Protein AF-A0AA40JJH5-F1 (afdb_monomer)

Radius of gyration: 22.54 Å; Cα contacts (8 Å, |Δi|>4): 89; chains: 1; bounding box: 48×77×44 Å

Mean predicted aligned error: 14.58 Å

Solvent-accessible surface area (backbone atoms only — not comparable to full-atom values): 5845 Å² total; per-residue (Å²): 139,73,96,77,82,82,63,75,76,63,54,76,77,57,54,66,32,29,18,79,74,79,65,39,37,84,88,46,64,58,60,44,102,82,72,45,66,43,48,79,75,43,73,40,52,92,78,26,33,29,31,30,56,84,31,54,86,50,43,66,60,48,51,64,73,65,50,66,98,77,71,80,80,79,83,69,90,74,78,69,83,75,90,81,76,95,75,135

Structure (mmCIF, N/CA/C/O backbone):
data_AF-A0AA40JJH5-F1
#
_entry.id   AF-A0AA40JJH5-F1
#
loop_
_atom_site.group_PDB
_atom_site.id
_atom_site.type_symbol
_atom_site.label_atom_id
_atom_site.label_alt_id
_atom_site.label_comp_id
_atom_site.label_asym_id
_atom_site.label_entity_id
_atom_site.label_seq_id
_atom_site.pdbx_PDB_ins_code
_atom_site.Cartn_x
_atom_site.Cartn_y
_atom_site.Cartn_z
_atom_site.occupancy
_atom_site.B_iso_or_equiv
_atom_site.auth_seq_id
_atom_site.auth_comp_id
_atom_site.auth_asym_id
_atom_site.auth_atom_id
_atom_site.pdbx_PDB_model_num
ATOM 1 N N . MET A 1 1 ? -9.352 -35.950 3.501 1.00 42.38 1 MET A N 1
ATOM 2 C CA . MET A 1 1 ? -9.597 -34.834 2.562 1.00 42.38 1 MET A CA 1
ATOM 3 C C . MET A 1 1 ? -10.093 -33.647 3.394 1.00 42.38 1 MET A C 1
ATOM 5 O O . MET A 1 1 ? -11.283 -33.414 3.490 1.00 42.38 1 MET A O 1
ATOM 9 N N . THR A 1 2 ? -9.276 -33.228 4.359 1.00 42.56 2 THR A N 1
ATOM 10 C CA . THR A 1 2 ? -8.494 -31.973 4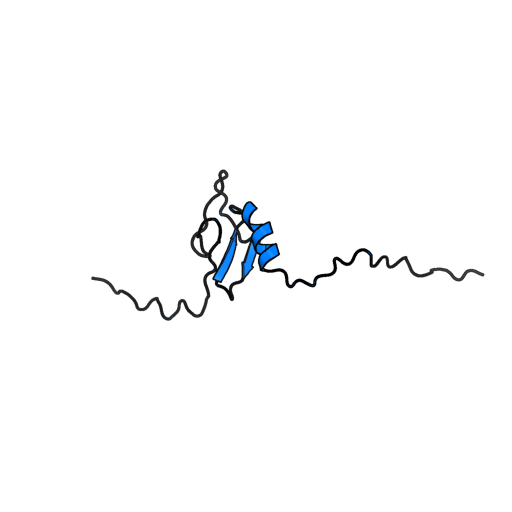.370 1.00 42.56 2 THR A CA 1
ATOM 11 C C . THR A 1 2 ? -9.325 -30.837 4.958 1.00 42.56 2 THR A C 1
ATOM 13 O O . THR A 1 2 ? -10.269 -30.358 4.339 1.00 42.56 2 THR A O 1
ATOM 16 N N . ALA A 1 3 ? -8.967 -30.473 6.191 1.00 48.53 3 ALA A N 1
ATOM 17 C CA . ALA A 1 3 ? -9.545 -29.398 6.977 1.00 48.53 3 ALA A CA 1
ATOM 18 C C . ALA A 1 3 ? -9.688 -28.122 6.137 1.00 48.53 3 ALA A C 1
ATOM 20 O O . ALA A 1 3 ? -8.704 -27.610 5.606 1.00 48.53 3 ALA A O 1
ATOM 21 N N . LYS A 1 4 ? -10.916 -27.620 6.011 1.00 54.72 4 LYS A N 1
ATOM 22 C CA . LYS A 1 4 ? -11.183 -26.290 5.476 1.00 54.72 4 LYS A CA 1
ATOM 23 C C . LYS A 1 4 ? -11.820 -25.456 6.575 1.00 54.72 4 LYS A C 1
ATOM 25 O O . LYS A 1 4 ? -12.794 -25.879 7.188 1.00 54.72 4 LYS A O 1
ATOM 30 N N . GLN A 1 5 ? -11.284 -24.252 6.742 1.00 51.53 5 GLN A N 1
ATOM 31 C CA . GLN A 1 5 ? -11.987 -23.107 7.313 1.00 51.53 5 GLN A CA 1
ATOM 32 C C . GLN A 1 5 ? -12.075 -22.971 8.848 1.00 51.53 5 GLN A C 1
ATOM 34 O O . GLN A 1 5 ? -13.046 -22.428 9.355 1.00 51.53 5 GLN A O 1
ATOM 39 N N . HIS A 1 6 ? -11.046 -23.359 9.604 1.00 46.03 6 HIS A N 1
ATOM 40 C CA . HIS A 1 6 ? -1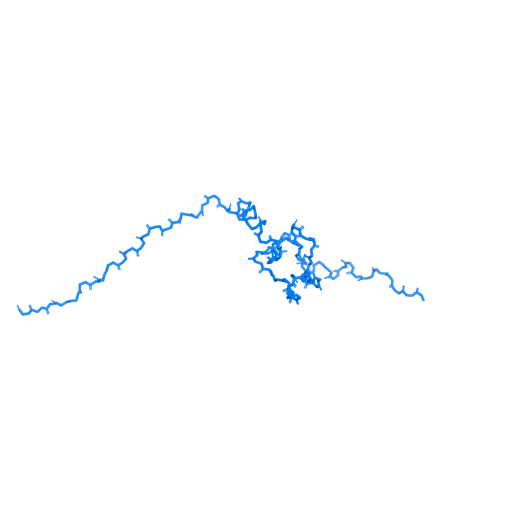0.833 -22.811 10.963 1.00 46.03 6 HIS A CA 1
ATOM 41 C C . HIS A 1 6 ? -9.870 -21.601 10.976 1.00 46.03 6 HIS A C 1
ATOM 43 O O . HIS A 1 6 ? -9.464 -21.146 12.039 1.00 46.03 6 HIS A O 1
ATOM 49 N N . ASP A 1 7 ? -9.521 -21.064 9.802 1.00 52.28 7 ASP A N 1
ATOM 50 C CA . ASP A 1 7 ? -8.475 -20.041 9.635 1.00 52.28 7 ASP A CA 1
ATOM 51 C C . ASP A 1 7 ? -8.995 -18.589 9.721 1.00 52.28 7 ASP A C 1
ATOM 53 O O . ASP A 1 7 ? -8.246 -17.660 9.992 1.00 52.28 7 ASP A O 1
ATOM 57 N N . HIS A 1 8 ? -10.307 -18.370 9.570 1.00 50.72 8 HIS A N 1
ATOM 58 C CA . HIS A 1 8 ? -10.865 -17.009 9.521 1.00 50.72 8 HIS A CA 1
ATOM 59 C C . HIS A 1 8 ? -10.995 -16.322 10.892 1.00 50.72 8 HIS A C 1
ATOM 61 O O . HIS A 1 8 ? -11.187 -15.113 10.949 1.00 50.72 8 HIS A O 1
ATOM 67 N N . VAL A 1 9 ? -10.922 -17.070 12.000 1.00 49.53 9 VAL A N 1
ATOM 68 C CA . VAL A 1 9 ? -11.175 -16.530 13.352 1.00 49.53 9 VAL A CA 1
ATOM 69 C C . VAL A 1 9 ? -9.887 -16.038 14.032 1.00 49.53 9 VAL A C 1
ATOM 71 O O . VAL A 1 9 ? -9.956 -15.199 14.924 1.00 49.53 9 VAL A O 1
ATOM 74 N N . LEU A 1 10 ? -8.704 -16.483 13.584 1.00 51.59 10 LEU A N 1
ATOM 75 C CA . LEU A 1 10 ? -7.410 -15.990 14.086 1.00 51.59 10 LEU A CA 1
ATOM 76 C C . LEU A 1 10 ? -6.851 -14.813 13.259 1.00 51.59 10 LEU A C 1
ATOM 78 O O . LEU A 1 10 ? -6.072 -14.018 13.780 1.00 51.59 10 LEU A O 1
ATOM 82 N N . ALA A 1 11 ? -7.310 -14.650 12.012 1.00 52.34 11 ALA A N 1
ATOM 83 C CA . ALA A 1 11 ? -6.971 -13.528 11.128 1.00 52.34 11 ALA A CA 1
ATOM 84 C C . ALA A 1 11 ? -7.496 -12.156 11.613 1.00 52.34 11 ALA A C 1
ATOM 86 O O . ALA A 1 11 ? -7.171 -11.131 11.028 1.00 52.34 11 ALA A O 1
ATOM 87 N N . GLY A 1 12 ? -8.299 -12.119 12.683 1.00 47.75 12 GLY A N 1
ATOM 88 C CA . GLY A 1 12 ? -8.793 -10.881 13.298 1.00 47.75 12 GLY A CA 1
ATOM 89 C C . GLY A 1 12 ? -7.894 -10.290 14.391 1.00 47.75 12 GLY A C 1
ATOM 90 O O . GLY A 1 12 ? -8.248 -9.264 14.958 1.00 47.75 12 GLY A O 1
ATOM 91 N N . LEU A 1 13 ? -6.771 -10.937 14.735 1.00 56.38 13 LEU A N 1
ATOM 92 C CA . LEU A 1 13 ? -5.847 -10.462 15.782 1.00 56.38 13 LEU A CA 1
ATOM 93 C C . LEU A 1 13 ? -4.540 -9.865 15.234 1.00 56.38 13 LEU A C 1
ATOM 95 O O . LEU A 1 13 ? -3.896 -9.094 15.941 1.00 56.38 13 LEU A O 1
ATOM 99 N N . LEU A 1 14 ? -4.177 -10.174 13.986 1.00 58.66 14 LEU A N 1
ATOM 100 C CA . LEU A 1 14 ? -3.153 -9.478 13.203 1.00 58.6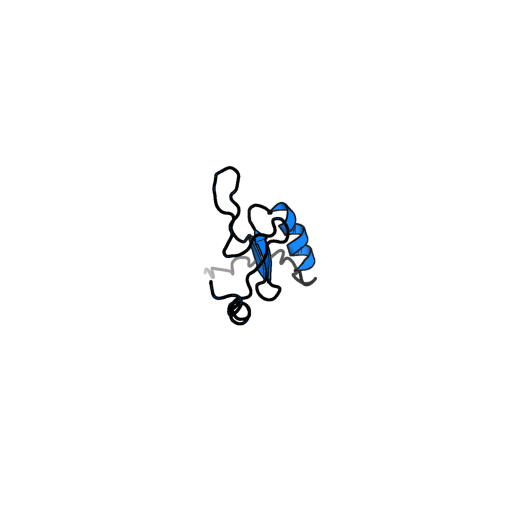6 14 LEU A CA 1
ATOM 101 C C . LEU A 1 14 ? -3.841 -8.982 11.930 1.00 58.66 14 LEU A C 1
ATOM 103 O O . LEU A 1 14 ? -4.046 -9.753 10.997 1.00 58.66 14 LEU A O 1
ATOM 107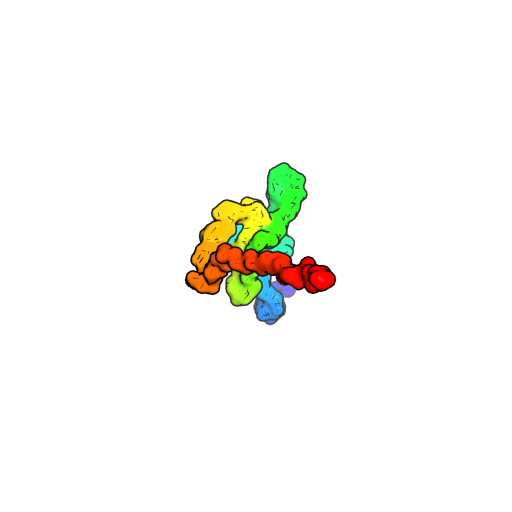 N N . GLU A 1 15 ? -4.246 -7.717 11.916 1.00 67.50 15 GLU A N 1
ATOM 108 C CA . GLU A 1 15 ? -4.824 -7.082 10.732 1.00 67.50 15 GLU A CA 1
ATOM 109 C C . GLU A 1 15 ? -3.736 -6.998 9.648 1.00 67.50 15 GLU A C 1
ATOM 111 O O . GLU A 1 15 ? -2.877 -6.120 9.693 1.00 67.50 15 GLU A O 1
ATOM 116 N N . CYS A 1 16 ? -3.706 -7.955 8.713 1.00 79.62 16 CYS A N 1
ATOM 117 C CA . CYS A 1 16 ? -2.786 -7.917 7.576 1.00 79.62 16 CYS A CA 1
ATOM 118 C C . CYS A 1 16 ? -3.072 -6.678 6.728 1.00 79.62 16 CYS A C 1
ATOM 120 O O . CYS A 1 16 ? -4.208 -6.464 6.297 1.00 79.62 16 CYS A O 1
ATOM 122 N N . ALA A 1 17 ? -2.041 -5.878 6.467 1.00 89.31 17 ALA A N 1
ATOM 123 C CA . ALA A 1 17 ? -2.180 -4.689 5.648 1.00 89.31 17 ALA A CA 1
ATOM 124 C C . ALA A 1 17 ? -2.010 -5.027 4.168 1.00 89.31 17 ALA A C 1
ATOM 126 O O . ALA A 1 17 ? -1.141 -5.810 3.792 1.00 89.31 17 ALA A O 1
ATOM 127 N N . VAL A 1 18 ? -2.819 -4.403 3.315 1.00 90.50 18 VAL A N 1
ATOM 128 C CA . VAL A 1 18 ? -2.796 -4.602 1.864 1.00 90.50 18 VAL A CA 1
ATOM 129 C C . VAL A 1 18 ? -2.355 -3.324 1.158 1.00 90.50 18 VAL A C 1
ATOM 131 O O . VAL A 1 18 ? -2.813 -2.219 1.451 1.00 90.50 18 VAL A O 1
ATOM 134 N N . CYS A 1 19 ? -1.455 -3.466 0.188 1.00 92.75 19 CYS A N 1
ATOM 135 C CA . CYS A 1 19 ? -0.982 -2.346 -0.608 1.00 92.75 19 CYS A CA 1
ATOM 136 C C . CYS A 1 19 ? -2.064 -1.857 -1.582 1.00 92.75 19 CYS A C 1
ATOM 138 O O . CYS A 1 19 ? -2.505 -2.622 -2.437 1.00 92.75 19 CYS A O 1
ATOM 140 N N . ILE A 1 20 ? -2.402 -0.566 -1.559 1.00 91.62 20 ILE A N 1
ATOM 141 C CA . ILE A 1 20 ? -3.443 0.008 -2.438 1.00 91.62 20 ILE A CA 1
ATOM 142 C C . ILE A 1 20 ? -3.081 0.003 -3.933 1.00 91.62 20 ILE A C 1
ATOM 144 O O . ILE A 1 20 ? -3.970 0.051 -4.773 1.00 91.62 20 ILE A O 1
ATOM 148 N N . GLY A 1 21 ? -1.787 -0.051 -4.267 1.00 90.00 21 GLY A N 1
ATOM 149 C CA . GLY A 1 21 ? -1.311 -0.105 -5.655 1.00 90.00 21 GLY A CA 1
ATOM 150 C C . GLY A 1 21 ? -1.233 -1.527 -6.224 1.00 90.00 21 GLY A C 1
ATOM 151 O O . GLY A 1 21 ? -1.845 -1.826 -7.242 1.00 90.00 21 GLY A O 1
ATOM 152 N N . CYS A 1 22 ? -0.471 -2.415 -5.574 1.00 88.88 22 CYS A N 1
ATOM 153 C CA . CYS A 1 22 ? -0.203 -3.771 -6.078 1.00 88.88 22 CYS A CA 1
ATOM 154 C C . CYS A 1 22 ? -1.029 -4.888 -5.416 1.00 88.88 22 CYS A C 1
ATOM 156 O O . CYS A 1 22 ? -0.925 -6.037 -5.836 1.00 88.88 22 CYS A O 1
ATOM 158 N N . GLY A 1 23 ? -1.826 -4.588 -4.386 1.00 88.38 23 GLY A N 1
ATOM 159 C CA . GLY A 1 23 ? -2.690 -5.563 -3.706 1.00 88.38 23 GLY A CA 1
ATOM 160 C C . GLY A 1 23 ? -1.959 -6.569 -2.818 1.00 88.38 23 GLY A C 1
ATOM 161 O O . GLY A 1 23 ? -2.549 -7.540 -2.361 1.00 88.38 23 GLY A O 1
ATOM 162 N N . CYS A 1 24 ? -0.670 -6.373 -2.590 1.00 89.38 24 CYS A N 1
ATOM 163 C CA . CYS A 1 24 ? 0.118 -7.312 -1.824 1.00 89.38 24 CYS A CA 1
ATOM 164 C C . CYS A 1 24 ? 0.085 -7.067 -0.309 1.00 89.38 24 CYS A C 1
ATOM 166 O O . CYS A 1 24 ? -0.012 -5.914 0.114 1.00 89.38 24 CYS A O 1
ATOM 168 N N . ASP A 1 25 ? 0.281 -8.129 0.474 1.00 86.88 25 ASP A N 1
ATOM 169 C CA . ASP A 1 25 ? 0.199 -8.119 1.938 1.00 86.88 25 ASP A CA 1
ATOM 170 C C . ASP A 1 25 ? 1.529 -8.443 2.651 1.00 86.88 25 ASP A C 1
ATOM 172 O O . ASP A 1 25 ? 2.554 -8.692 2.007 1.00 86.88 25 ASP A O 1
ATOM 176 N N . ASP A 1 26 ? 1.514 -8.433 3.987 1.00 82.12 26 ASP A N 1
ATOM 177 C CA . ASP A 1 26 ? 2.664 -8.720 4.860 1.00 82.12 26 ASP A CA 1
ATOM 178 C C . ASP A 1 26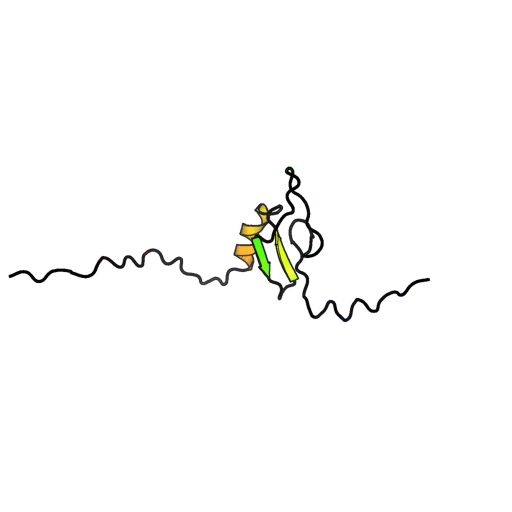 ? 3.344 -10.070 4.587 1.00 82.12 26 ASP A C 1
ATOM 180 O O . ASP A 1 26 ? 4.555 -10.200 4.768 1.00 82.12 26 ASP A O 1
ATOM 184 N N . SER A 1 27 ? 2.588 -11.069 4.127 1.00 82.50 27 SER A N 1
ATOM 185 C CA . SER A 1 27 ? 3.101 -12.404 3.807 1.00 82.50 27 SER A CA 1
ATOM 186 C C . SER A 1 27 ? 3.472 -12.587 2.331 1.00 82.50 27 SER A C 1
ATOM 188 O O . SER A 1 27 ? 4.268 -13.471 2.010 1.00 82.50 27 SER A O 1
ATOM 190 N N . HIS A 1 28 ? 2.989 -11.719 1.435 1.00 84.75 28 HIS A N 1
ATOM 191 C CA . HIS A 1 28 ? 3.265 -11.800 -0.002 1.00 84.75 28 HIS A CA 1
ATOM 192 C C . HIS A 1 28 ? 3.937 -10.527 -0.527 1.00 84.75 28 HIS A C 1
ATOM 194 O O . HIS A 1 28 ? 3.301 -9.575 -0.979 1.00 84.75 28 HIS A O 1
ATOM 200 N N . ALA A 1 29 ? 5.270 -10.503 -0.515 1.00 85.06 29 ALA A N 1
ATOM 201 C CA . ALA A 1 29 ? 6.049 -9.441 -1.147 1.00 85.06 29 ALA A CA 1
ATOM 202 C C . ALA A 1 29 ? 6.102 -9.601 -2.680 1.00 85.06 29 ALA A C 1
ATOM 204 O O . ALA A 1 29 ? 6.417 -10.678 -3.179 1.00 85.06 29 ALA A O 1
ATOM 205 N N . CYS A 1 30 ? 5.834 -8.529 -3.432 1.00 85.38 30 CYS A N 1
ATOM 206 C CA . CYS A 1 30 ? 6.211 -8.461 -4.839 1.00 85.38 30 CYS A CA 1
ATOM 207 C C . CYS A 1 30 ? 7.679 -8.041 -4.924 1.00 85.38 30 CYS A C 1
ATOM 209 O O . CYS A 1 30 ? 8.222 -7.436 -3.997 1.00 85.38 30 CYS A O 1
ATOM 211 N N . CYS A 1 31 ? 8.332 -8.393 -6.023 1.00 85.75 31 CYS A N 1
ATOM 212 C CA . CYS A 1 31 ? 9.735 -8.078 -6.227 1.00 85.75 31 CYS A CA 1
ATOM 213 C C . CYS A 1 31 ? 9.880 -7.008 -7.305 1.00 85.75 31 CYS A C 1
ATOM 215 O O . CYS A 1 31 ? 9.267 -7.102 -8.368 1.00 85.75 31 CYS A O 1
ATOM 217 N N . ASP A 1 32 ? 10.734 -6.023 -7.046 1.00 78.19 32 ASP A N 1
ATOM 218 C CA . ASP A 1 32 ? 11.157 -5.050 -8.049 1.00 78.19 32 ASP A CA 1
ATOM 219 C C . ASP A 1 32 ? 12.001 -5.717 -9.153 1.00 78.19 32 ASP A C 1
ATOM 221 O O . ASP A 1 32 ? 12.465 -6.851 -9.015 1.00 78.19 32 ASP A O 1
ATOM 225 N N . ALA A 1 33 ? 12.303 -4.984 -10.232 1.00 77.75 33 ALA A N 1
ATOM 226 C CA . ALA A 1 33 ? 13.118 -5.467 -11.360 1.00 77.75 33 ALA A CA 1
ATOM 227 C C . ALA A 1 33 ? 14.517 -5.992 -10.961 1.00 77.75 33 ALA A C 1
ATOM 229 O O . ALA A 1 33 ? 15.158 -6.720 -11.715 1.00 77.75 33 ALA A O 1
ATOM 230 N N . LYS A 1 34 ? 14.996 -5.635 -9.764 1.00 79.62 34 LYS A N 1
ATOM 231 C CA . LYS A 1 34 ? 16.251 -6.123 -9.169 1.00 79.62 34 LYS A CA 1
ATOM 232 C C . LYS A 1 34 ? 16.069 -7.376 -8.298 1.00 79.62 34 LYS A C 1
ATOM 234 O O . LYS A 1 34 ? 16.995 -7.745 -7.586 1.00 79.62 34 LYS A O 1
ATOM 239 N N . SER A 1 35 ? 14.898 -8.017 -8.336 1.00 82.62 35 SER A N 1
ATOM 240 C CA . SER A 1 35 ? 14.507 -9.129 -7.454 1.00 82.62 35 SER A CA 1
ATOM 241 C C . SER A 1 35 ? 14.575 -8.789 -5.959 1.00 82.62 35 SER A C 1
ATOM 243 O O . SER A 1 35 ? 14.794 -9.664 -5.126 1.00 82.62 35 SER A O 1
ATOM 245 N N . ILE A 1 36 ? 14.401 -7.510 -5.615 1.00 84.44 36 ILE A N 1
ATOM 246 C CA . ILE A 1 36 ? 14.356 -7.057 -4.223 1.00 84.44 36 ILE A CA 1
ATOM 247 C C . ILE A 1 36 ? 12.892 -7.094 -3.778 1.00 84.44 36 ILE A C 1
ATOM 249 O O . ILE A 1 36 ? 12.066 -6.484 -4.462 1.00 84.44 36 ILE A O 1
ATOM 253 N N . PRO A 1 37 ? 12.552 -7.789 -2.677 1.00 85.88 37 PRO A N 1
ATOM 254 C CA . PRO A 1 37 ? 11.197 -7.773 -2.151 1.00 85.88 37 PRO A CA 1
ATOM 255 C C . PRO A 1 37 ? 10.852 -6.356 -1.698 1.00 85.88 37 PRO A C 1
ATOM 257 O O . PRO A 1 37 ? 11.626 -5.699 -0.995 1.00 85.88 37 PRO A O 1
ATOM 260 N N . CYS A 1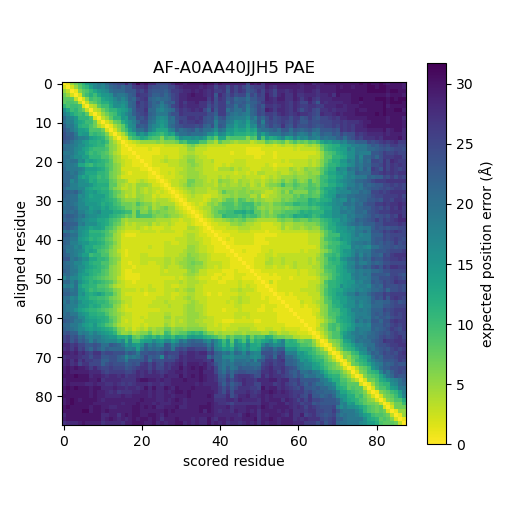 38 ? 9.688 -5.869 -2.105 1.00 89.62 38 CYS A N 1
ATOM 261 C CA . CYS A 1 38 ? 9.241 -4.553 -1.695 1.00 89.62 38 CYS A CA 1
ATOM 262 C C . CYS A 1 38 ? 8.898 -4.531 -0.198 1.00 89.62 38 CYS A C 1
ATOM 264 O O . CYS A 1 38 ? 8.467 -5.530 0.379 1.00 89.62 38 CYS A O 1
ATOM 266 N N . HIS A 1 39 ? 9.043 -3.363 0.414 1.00 89.50 39 HIS A N 1
ATOM 267 C CA . HIS A 1 39 ? 8.793 -3.128 1.836 1.00 89.50 39 HIS A CA 1
ATOM 268 C C . HIS A 1 39 ? 7.775 -1.999 2.021 1.00 89.50 39 HIS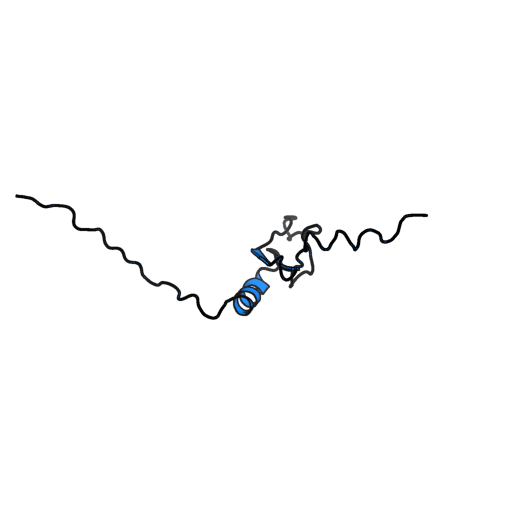 A C 1
ATOM 270 O O . HIS A 1 39 ? 7.532 -1.221 1.098 1.00 89.50 39 HIS A O 1
ATOM 276 N N . TRP A 1 40 ? 7.164 -1.895 3.201 1.00 92.31 40 TRP A N 1
ATOM 277 C CA . TRP A 1 40 ? 6.213 -0.825 3.513 1.00 92.31 40 TRP A CA 1
ATOM 278 C C . TRP A 1 40 ? 6.904 0.548 3.551 1.00 92.31 40 TRP A C 1
ATOM 280 O O . TRP A 1 40 ? 7.864 0.741 4.291 1.00 92.31 40 TRP A O 1
ATOM 290 N N . LEU A 1 41 ? 6.399 1.508 2.769 1.00 91.88 41 LEU A N 1
ATOM 291 C CA . LEU A 1 41 ? 6.758 2.933 2.874 1.00 91.88 41 LEU A CA 1
ATOM 292 C C . LEU A 1 41 ? 5.789 3.682 3.799 1.00 91.88 41 LEU A C 1
ATOM 294 O O . LEU A 1 41 ? 6.176 4.593 4.539 1.00 91.88 41 LEU A O 1
ATOM 298 N N . ARG A 1 42 ? 4.513 3.298 3.729 1.00 92.50 42 ARG A N 1
ATOM 299 C CA . ARG A 1 42 ? 3.407 3.758 4.569 1.00 92.50 42 ARG A CA 1
ATOM 300 C C . ARG A 1 42 ? 2.511 2.561 4.860 1.00 92.50 42 ARG A C 1
ATOM 302 O O . ARG A 1 42 ? 2.270 1.761 3.961 1.00 92.50 42 ARG A O 1
ATOM 309 N N . VAL A 1 43 ? 2.027 2.428 6.085 1.00 91.88 43 VAL A N 1
ATOM 310 C CA . VAL A 1 43 ? 1.096 1.362 6.463 1.00 91.88 43 VAL A CA 1
ATOM 311 C C . VAL A 1 43 ? 0.277 1.817 7.658 1.00 91.88 43 VAL A C 1
ATOM 313 O O . VAL A 1 43 ? 0.817 2.420 8.585 1.00 91.88 43 VAL A O 1
ATOM 316 N N . ASP A 1 44 ? -1.017 1.542 7.620 1.00 88.75 44 ASP A N 1
ATOM 317 C CA . ASP A 1 44 ? -1.914 1.678 8.753 1.00 88.75 44 ASP A CA 1
ATOM 318 C C . ASP A 1 44 ? -2.614 0.336 8.972 1.00 88.75 44 ASP A C 1
ATOM 320 O O . ASP A 1 44 ? -3.560 -0.027 8.275 1.00 88.75 44 ASP A O 1
ATOM 324 N N . TYR A 1 45 ? -2.126 -0.420 9.955 1.00 86.00 45 TYR A N 1
ATOM 325 C CA . TYR A 1 45 ? -2.684 -1.734 10.275 1.00 86.00 45 TYR A CA 1
ATOM 326 C C . TYR A 1 45 ? -4.119 -1.645 10.811 1.00 86.00 45 TYR A C 1
ATOM 328 O O . TYR A 1 45 ? -4.863 -2.601 10.663 1.00 86.00 45 TYR A O 1
ATOM 336 N N . ARG A 1 46 ? -4.543 -0.484 11.337 1.00 84.88 46 ARG A N 1
ATOM 337 C CA . ARG A 1 46 ? -5.913 -0.269 11.844 1.00 84.88 46 ARG A CA 1
ATOM 338 C C . ARG A 1 46 ? -6.957 -0.251 10.728 1.00 84.88 46 ARG A C 1
ATOM 340 O O . ARG A 1 46 ? -8.112 -0.589 10.953 1.00 84.88 46 ARG A O 1
ATOM 347 N N . SER A 1 47 ? -6.571 0.216 9.544 1.00 83.44 47 SER A N 1
ATOM 348 C CA . SER A 1 47 ? -7.387 0.166 8.329 1.00 83.44 47 SER A CA 1
ATOM 349 C C . SER A 1 47 ? -7.045 -1.028 7.441 1.00 83.44 47 SER A C 1
ATOM 351 O O . SER A 1 47 ? -7.752 -1.270 6.466 1.00 83.44 47 SER A O 1
ATOM 353 N N . GLY A 1 48 ? -5.980 -1.770 7.760 1.00 88.69 48 GLY A N 1
ATOM 354 C CA . GLY A 1 48 ? -5.489 -2.880 6.949 1.00 88.69 48 GLY A CA 1
ATOM 355 C C . GLY A 1 48 ? -4.980 -2.435 5.576 1.00 88.69 48 GLY A C 1
ATOM 356 O O . GLY A 1 48 ? -5.037 -3.209 4.622 1.00 88.69 48 GLY A O 1
ATOM 357 N N . LEU A 1 49 ? -4.502 -1.195 5.436 1.00 90.50 49 LEU A N 1
ATOM 358 C CA . LEU A 1 49 ? -4.068 -0.638 4.153 1.00 90.50 49 LEU A CA 1
ATOM 359 C C . LEU A 1 49 ? -2.664 -0.028 4.238 1.00 90.50 49 LEU A C 1
ATOM 361 O O . LEU A 1 49 ? -2.199 0.395 5.296 1.00 90.50 49 LEU A O 1
ATOM 365 N N . GLY A 1 50 ? -1.976 0.051 3.100 1.00 92.31 50 GLY A N 1
ATOM 366 C CA . GLY A 1 50 ? -0.669 0.697 3.014 1.00 92.31 50 GLY A CA 1
ATOM 367 C C . GLY A 1 50 ? -0.182 0.946 1.590 1.00 92.31 50 GLY A C 1
ATOM 368 O O . GLY A 1 50 ? -0.865 0.675 0.602 1.00 92.31 50 GLY A O 1
ATOM 369 N N . VAL A 1 51 ? 1.047 1.442 1.485 1.00 93.06 51 VAL A N 1
ATOM 370 C CA . VAL A 1 51 ? 1.792 1.623 0.238 1.00 93.06 51 VAL A CA 1
ATOM 371 C C . VAL A 1 51 ? 3.186 1.025 0.402 1.00 93.06 51 VAL A C 1
ATOM 373 O O . VAL A 1 51 ? 3.923 1.375 1.329 1.00 93.06 51 VAL A O 1
ATOM 376 N N . ARG A 1 52 ? 3.567 0.132 -0.515 1.00 92.50 52 ARG A N 1
ATOM 377 C CA . ARG A 1 52 ? 4.904 -0.480 -0.557 1.00 92.50 52 ARG A CA 1
ATOM 378 C C . ARG A 1 52 ? 5.845 0.230 -1.521 1.00 92.50 52 ARG A C 1
ATOM 380 O O . ARG A 1 52 ? 5.404 0.995 -2.373 1.00 92.50 52 ARG A O 1
ATOM 387 N N . SER A 1 53 ? 7.140 -0.056 -1.404 1.00 90.69 53 SER A N 1
ATOM 388 C CA . SER A 1 53 ? 8.214 0.568 -2.185 1.00 90.69 53 SER A CA 1
ATOM 389 C C . SER A 1 53 ? 8.021 0.453 -3.696 1.00 90.69 53 SER A C 1
ATOM 391 O O . SER A 1 53 ? 8.260 1.424 -4.407 1.00 90.69 53 SER A O 1
ATOM 393 N N . ALA A 1 54 ? 7.498 -0.680 -4.173 1.00 89.31 54 ALA A N 1
ATOM 394 C CA . ALA A 1 54 ? 7.166 -0.896 -5.583 1.00 89.31 54 ALA A CA 1
ATOM 395 C C . ALA A 1 54 ? 5.994 -0.023 -6.083 1.00 89.31 54 ALA A C 1
ATOM 397 O O . ALA A 1 54 ? 5.801 0.129 -7.282 1.00 89.31 54 ALA A O 1
ATOM 398 N N . CYS A 1 55 ? 5.210 0.565 -5.175 1.00 92.00 55 CYS A N 1
ATOM 399 C CA . CYS A 1 55 ? 4.079 1.444 -5.477 1.00 92.00 55 CYS A CA 1
ATOM 400 C C . CYS A 1 55 ? 4.311 2.865 -4.950 1.00 92.00 55 CYS A C 1
ATOM 402 O O . CYS A 1 55 ? 3.353 3.539 -4.570 1.00 92.00 55 CYS A O 1
ATOM 404 N N . ALA A 1 56 ? 5.565 3.332 -4.925 1.00 90.19 56 ALA A N 1
ATOM 405 C CA . ALA A 1 56 ? 5.931 4.651 -4.405 1.00 90.19 56 ALA A CA 1
ATOM 406 C C . ALA A 1 56 ? 5.123 5.811 -5.029 1.00 90.19 56 ALA A C 1
ATOM 408 O O . ALA A 1 56 ? 4.889 6.820 -4.369 1.00 90.19 56 ALA A O 1
ATOM 409 N N . GLU A 1 57 ? 4.628 5.652 -6.259 1.00 91.62 57 GLU A N 1
ATOM 410 C CA . GLU A 1 57 ? 3.749 6.619 -6.934 1.00 91.62 57 GLU A CA 1
ATOM 411 C C . GLU A 1 57 ? 2.414 6.880 -6.205 1.00 91.62 57 GLU A C 1
ATOM 413 O O . GLU A 1 57 ? 1.821 7.940 -6.382 1.00 91.62 57 GLU A O 1
ATOM 418 N N . HIS A 1 58 ? 1.957 5.956 -5.351 1.00 90.88 58 HIS A N 1
ATOM 419 C CA . HIS A 1 58 ? 0.715 6.082 -4.579 1.00 90.88 58 HIS A CA 1
ATOM 420 C C . HIS A 1 58 ? 0.924 6.763 -3.216 1.00 90.88 58 HIS A C 1
ATOM 422 O O . HIS A 1 58 ? -0.050 7.110 -2.548 1.00 90.88 58 HIS A O 1
ATOM 428 N N . VAL A 1 59 ? 2.177 6.989 -2.796 1.00 91.44 59 VAL A N 1
ATOM 429 C CA . VAL A 1 59 ? 2.507 7.649 -1.519 1.00 91.44 59 VAL A CA 1
ATOM 430 C C . VAL A 1 59 ? 1.908 9.060 -1.418 1.00 91.44 59 VAL A C 1
ATOM 432 O O . VAL A 1 59 ? 1.289 9.344 -0.398 1.00 91.44 59 VAL A O 1
ATOM 435 N N . PRO A 1 60 ? 1.969 9.934 -2.444 1.00 90.38 60 PRO A N 1
ATOM 436 C CA . PRO A 1 60 ? 1.366 11.266 -2.358 1.00 90.38 60 PRO A CA 1
ATOM 437 C C . PRO A 1 60 ? -0.151 11.228 -2.139 1.00 90.38 60 PRO A C 1
ATOM 439 O O . PRO A 1 60 ? -0.690 12.031 -1.376 1.00 90.38 60 PRO A O 1
ATOM 442 N N . ALA A 1 61 ? -0.845 10.285 -2.784 1.00 88.62 61 ALA A N 1
ATOM 443 C CA . ALA A 1 61 ? -2.282 10.094 -2.601 1.00 88.62 61 ALA A CA 1
ATOM 444 C C . ALA A 1 61 ? -2.594 9.569 -1.190 1.00 88.62 61 ALA A C 1
ATOM 446 O O . ALA A 1 61 ? -3.517 10.063 -0.543 1.00 88.62 61 ALA A O 1
ATOM 447 N N . TRP A 1 62 ? -1.780 8.633 -0.690 1.00 89.88 62 TRP A N 1
ATOM 448 C CA . TRP A 1 62 ? -1.861 8.125 0.679 1.00 89.88 62 TRP A CA 1
ATOM 449 C C . TRP A 1 62 ? -1.670 9.230 1.720 1.00 89.88 62 TRP A C 1
ATOM 451 O O . TRP A 1 62 ? -2.516 9.398 2.597 1.00 89.88 62 TRP A O 1
ATOM 461 N N . ASP A 1 63 ? -0.586 10.004 1.621 1.00 88.00 63 ASP A N 1
ATOM 462 C CA . ASP A 1 63 ? -0.289 11.103 2.541 1.00 88.00 63 ASP A CA 1
ATOM 463 C C . ASP A 1 63 ? -1.383 12.179 2.480 1.00 88.00 63 ASP A C 1
ATOM 465 O O . ASP A 1 63 ? -1.768 12.696 3.521 1.00 88.00 63 ASP A O 1
ATOM 469 N N . SER A 1 64 ? -1.957 12.468 1.306 1.00 85.06 64 SER A N 1
ATOM 470 C CA . SER A 1 64 ? -3.061 13.437 1.177 1.00 85.06 64 SER A CA 1
ATOM 471 C C . SER A 1 64 ? -4.359 12.963 1.837 1.00 85.06 64 SER A C 1
ATOM 473 O O . SER A 1 64 ? -5.090 13.778 2.393 1.00 85.06 64 SER A O 1
ATOM 475 N N . ALA A 1 65 ? -4.645 11.659 1.785 1.00 80.94 65 ALA A N 1
ATOM 476 C CA . ALA A 1 65 ? -5.816 11.058 2.424 1.00 80.94 65 ALA A CA 1
ATOM 477 C C . ALA A 1 65 ? -5.624 10.832 3.934 1.00 80.94 65 ALA A C 1
ATOM 479 O O . ALA A 1 65 ? -6.594 10.844 4.687 1.00 80.94 65 ALA A O 1
ATOM 480 N N . THR A 1 66 ? -4.377 10.628 4.370 1.00 70.88 66 THR A N 1
ATOM 481 C CA . THR A 1 66 ? -4.025 10.323 5.765 1.00 70.88 66 THR A CA 1
ATOM 482 C C . THR A 1 66 ? -3.668 11.572 6.561 1.00 70.88 66 THR A C 1
ATOM 484 O O . THR A 1 66 ? -3.735 11.542 7.788 1.00 70.88 66 THR A O 1
ATOM 487 N N . ARG A 1 67 ? -3.296 12.685 5.908 1.00 60.69 67 ARG A N 1
ATOM 488 C CA . ARG A 1 67 ? -3.005 13.932 6.621 1.00 60.69 67 ARG A CA 1
ATOM 489 C C . ARG A 1 67 ? -4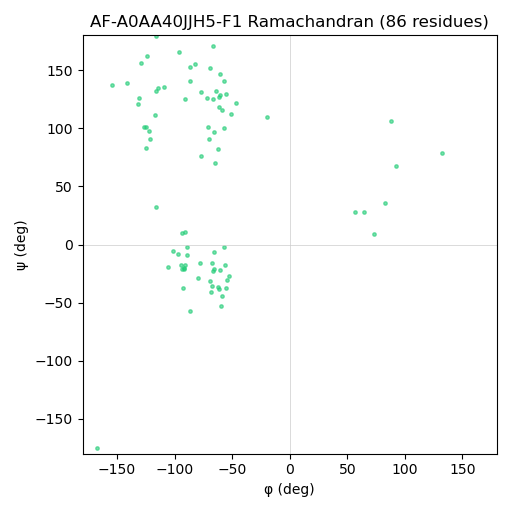.268 14.380 7.359 1.00 60.69 67 ARG A C 1
ATOM 491 O O . ARG A 1 67 ? -5.243 14.751 6.702 1.00 60.69 67 ARG A O 1
ATOM 498 N N . PRO A 1 68 ? -4.258 14.482 8.700 1.00 53.16 68 PRO A N 1
ATOM 499 C CA . PRO A 1 68 ? -5.094 15.499 9.307 1.00 53.16 68 PRO A CA 1
ATOM 500 C C . PRO A 1 68 ? -4.653 16.835 8.694 1.00 53.16 68 PRO A C 1
ATOM 502 O O . PRO A 1 68 ? -3.466 17.053 8.440 1.00 53.16 68 PRO A O 1
ATOM 505 N N . ALA A 1 69 ? -5.592 17.731 8.401 1.00 55.03 69 ALA A N 1
ATOM 506 C CA . ALA A 1 69 ? -5.314 19.019 7.760 1.00 55.03 69 ALA A CA 1
ATOM 507 C C . ALA A 1 69 ? -4.309 19.916 8.526 1.00 55.03 69 ALA A C 1
ATOM 509 O O . ALA A 1 69 ? -3.937 20.971 8.020 1.00 55.03 69 ALA A O 1
ATOM 510 N N . ASP A 1 70 ? -3.824 19.477 9.687 1.00 51.25 70 ASP A N 1
ATOM 511 C CA . ASP A 1 70 ? -3.031 20.230 10.641 1.00 51.25 70 ASP A CA 1
ATOM 512 C C . ASP A 1 70 ? -1.704 19.506 10.946 1.00 51.25 70 ASP A C 1
ATOM 514 O O . ASP A 1 70 ? -1.564 18.756 11.907 1.00 51.25 70 ASP A O 1
ATOM 518 N N . TYR A 1 71 ? -0.709 19.695 10.083 1.00 49.38 71 TYR A N 1
ATOM 519 C CA . TYR A 1 71 ? 0.667 19.767 10.563 1.00 49.38 71 TYR A CA 1
ATOM 520 C C . TYR A 1 71 ? 1.218 21.072 10.002 1.00 49.38 71 TYR A C 1
ATOM 522 O O . TYR A 1 71 ? 1.504 21.128 8.799 1.00 49.38 71 TYR A O 1
ATOM 530 N N . PRO A 1 72 ? 1.299 22.149 10.803 1.00 52.50 72 PRO A N 1
ATOM 531 C CA . PRO A 1 72 ? 2.080 23.297 10.394 1.00 52.50 72 PRO A CA 1
ATOM 532 C C . PRO A 1 72 ? 3.505 22.789 10.182 1.00 52.50 72 PRO A C 1
ATOM 534 O O . PRO A 1 72 ? 4.148 22.284 11.100 1.00 52.50 72 PRO A O 1
ATOM 537 N N . THR A 1 73 ? 3.986 22.860 8.944 1.00 56.88 73 THR A N 1
ATOM 538 C CA . THR A 1 73 ? 5.415 22.776 8.669 1.00 56.88 73 THR A CA 1
ATOM 539 C C . THR A 1 73 ? 6.059 23.899 9.463 1.00 56.88 73 THR A C 1
ATOM 541 O O . THR A 1 73 ? 5.949 25.063 9.081 1.00 56.88 73 THR A O 1
ATOM 544 N N . ASP A 1 74 ? 6.637 23.545 10.610 1.00 52.09 74 ASP A N 1
ATOM 545 C CA . ASP A 1 74 ? 7.441 24.424 11.448 1.00 52.09 74 ASP A CA 1
ATOM 546 C C . ASP A 1 74 ? 8.668 24.861 10.638 1.00 52.09 74 ASP A C 1
ATOM 548 O O . ASP A 1 74 ? 9.749 24.277 10.679 1.00 52.09 74 ASP A O 1
ATOM 552 N N . GLU A 1 75 ? 8.472 25.875 9.802 1.00 60.78 75 GLU A N 1
ATOM 553 C CA . GLU A 1 75 ? 9.551 26.708 9.317 1.00 60.78 75 GLU A CA 1
ATOM 554 C C . GLU A 1 75 ? 10.019 27.575 10.493 1.00 60.78 75 GLU A C 1
ATOM 556 O O . GLU A 1 75 ? 9.449 28.628 10.773 1.00 60.78 75 GLU A O 1
ATOM 561 N N . ARG A 1 76 ? 11.138 27.152 11.097 1.00 59.66 76 ARG A N 1
ATOM 562 C CA . ARG A 1 76 ? 12.100 27.958 11.879 1.00 59.66 76 ARG A CA 1
ATOM 563 C C . ARG A 1 76 ? 11.896 28.047 13.397 1.00 59.66 76 ARG A C 1
ATOM 565 O O . ARG A 1 76 ? 11.903 29.148 13.952 1.00 59.66 76 ARG A O 1
ATOM 572 N N . LEU A 1 77 ? 12.089 26.933 14.101 1.00 56.94 77 LEU A N 1
ATOM 573 C CA . LEU A 1 77 ? 12.879 26.963 15.344 1.00 56.94 77 LEU A CA 1
ATOM 574 C C . LEU A 1 77 ? 14.355 27.320 15.054 1.00 56.94 77 LEU A C 1
ATOM 576 O O . LEU A 1 77 ? 15.268 26.507 15.185 1.00 56.94 77 LEU A O 1
ATOM 580 N N . ASN A 1 78 ? 14.605 28.575 14.666 1.00 55.84 78 ASN A N 1
ATOM 581 C CA . ASN A 1 78 ? 15.932 29.186 14.711 1.00 55.84 78 ASN A CA 1
ATOM 582 C C . ASN A 1 78 ? 16.238 29.562 16.168 1.00 55.84 78 ASN A C 1
ATOM 584 O O . ASN A 1 78 ? 16.146 30.730 16.555 1.00 55.84 78 ASN A O 1
ATOM 588 N N . ILE A 1 79 ? 16.583 28.565 16.986 1.00 60.66 79 ILE A N 1
ATOM 589 C CA . ILE A 1 79 ? 17.259 28.799 18.264 1.00 60.66 79 ILE A CA 1
ATOM 590 C C . ILE A 1 79 ? 18.675 29.271 17.917 1.00 60.66 79 ILE A C 1
ATOM 592 O O . ILE A 1 79 ? 19.583 28.473 17.697 1.00 60.66 79 ILE A O 1
ATOM 596 N N . GLY A 1 80 ? 18.841 30.589 17.787 1.00 57.75 80 GLY A N 1
ATOM 597 C CA . GLY A 1 80 ? 20.163 31.206 17.734 1.00 57.75 80 GLY A CA 1
ATOM 598 C C . GLY A 1 80 ? 20.927 30.901 19.028 1.00 57.75 80 GLY A C 1
ATOM 599 O O . GLY A 1 80 ? 20.296 30.774 20.083 1.00 57.75 80 GLY A O 1
ATOM 600 N N . PRO A 1 81 ? 22.262 30.745 18.977 1.00 59.50 81 PRO A N 1
ATOM 601 C CA . PRO A 1 81 ? 23.033 30.391 20.157 1.00 59.50 81 PRO A CA 1
ATOM 602 C C . PRO A 1 81 ? 22.872 31.466 21.232 1.00 59.50 81 PRO A C 1
ATOM 604 O O . PRO A 1 81 ? 23.041 32.659 20.975 1.00 59.50 81 PRO A O 1
ATOM 607 N N . ALA A 1 82 ? 22.523 31.011 22.435 1.00 60.44 82 ALA A N 1
ATOM 608 C CA . ALA A 1 82 ? 22.517 31.819 23.636 1.00 60.44 82 ALA A CA 1
ATOM 609 C C . ALA A 1 82 ? 23.903 32.445 23.847 1.00 60.44 82 ALA A C 1
ATOM 611 O O . ALA A 1 82 ? 24.919 31.750 23.807 1.00 60.44 82 ALA A O 1
ATOM 612 N N . ASP A 1 83 ? 23.885 33.759 24.055 1.00 59.88 83 ASP A N 1
ATOM 613 C CA . ASP A 1 83 ? 24.912 34.587 24.680 1.00 59.88 83 ASP A CA 1
ATOM 614 C C . ASP A 1 83 ? 25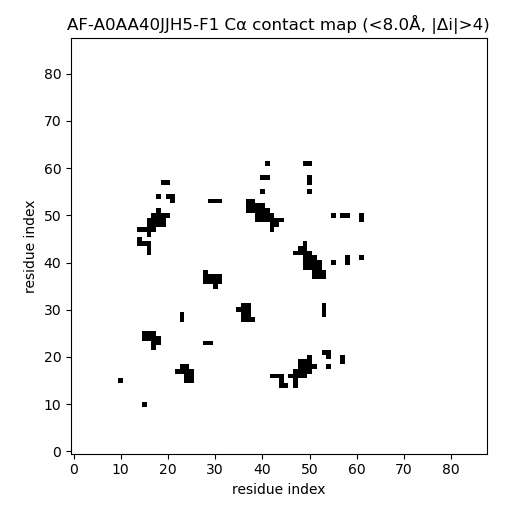.900 33.779 25.546 1.00 59.88 83 ASP A C 1
ATOM 616 O O . ASP A 1 83 ? 25.558 33.268 26.613 1.00 59.88 83 ASP A O 1
ATOM 620 N N . GLN A 1 84 ? 27.140 33.655 25.069 1.00 60.78 84 GLN A N 1
ATOM 621 C CA . GLN A 1 84 ? 28.272 33.240 25.886 1.00 60.78 84 GLN A CA 1
ATOM 622 C C . GLN A 1 84 ? 29.277 34.383 25.938 1.00 60.78 84 GLN A C 1
ATOM 624 O O . GLN A 1 84 ? 29.960 34.656 24.954 1.00 60.78 84 GLN A O 1
ATOM 629 N N . GLY A 1 85 ? 29.426 34.981 27.119 1.00 49.19 85 GLY A N 1
ATOM 630 C CA . GLY A 1 85 ? 30.688 35.611 27.496 1.00 49.19 85 GLY A CA 1
ATOM 631 C C . GLY A 1 85 ? 30.575 37.013 28.067 1.00 49.19 85 GLY A C 1
ATOM 632 O O . GLY A 1 85 ? 30.954 37.989 27.432 1.00 49.19 85 GLY A O 1
ATOM 633 N N . ARG A 1 86 ? 30.193 37.088 29.343 1.00 64.38 86 ARG A N 1
ATOM 634 C CA . ARG A 1 86 ? 30.681 38.117 30.267 1.00 64.38 86 ARG A CA 1
ATOM 635 C C . ARG A 1 86 ? 32.214 38.141 30.211 1.00 64.38 86 ARG A C 1
ATOM 637 O O . ARG A 1 86 ? 32.844 37.204 30.699 1.00 64.38 86 ARG A O 1
ATOM 644 N N . THR A 1 87 ? 32.806 39.215 29.700 1.00 58.06 87 THR A N 1
ATOM 645 C CA . THR A 1 87 ? 34.227 39.517 29.911 1.00 58.06 87 THR A CA 1
ATOM 646 C C . THR A 1 87 ? 34.414 40.965 30.346 1.00 58.06 87 THR A C 1
ATOM 648 O O . THR A 1 87 ? 34.060 41.871 29.597 1.00 58.06 87 THR A O 1
ATOM 651 N N . SER A 1 88 ? 35.019 41.069 31.536 1.00 56.84 88 SER A N 1
ATOM 652 C CA . SER A 1 88 ? 35.803 42.164 32.134 1.00 56.84 88 SER A CA 1
ATOM 653 C C . SER A 1 88 ? 35.131 43.497 32.444 1.00 56.84 88 SER A C 1
ATOM 655 O O . SER A 1 88 ? 34.886 44.295 31.521 1.00 56.84 88 SER A O 1
#

Foldseek 3Di:
DDDPDPPPVCCVVFQWAAEPPPRDTPVDFDADPVRHTWDFPFTDSVVSYGHTPVRVVCVVVVCVVPDPPDDPPPDDPPPDDPDDDDDD

Organism: Burkholderia pseudomallei (NCBI:txid28450)

Sequence (88 aa):
MTAKQHDHVLAGLLECAVCIGCGCDDSHACCDAKSIPCHWLRVDYRSGLGVRSACAEHVPAWDSATRPADYPTDERLNIGPADQGRTS

pLDDT: mean 73.67, std 16.95, range [42.38, 93.06]

Secondary structure (DSSP, 8-state):
----SSSTTTTTSS---EETTT--BTT---B-TTSPBP-EEEEETTTTEEEEGGGGGGHHHHHHHH--S----------PPP------